Protein AF-A0A926AWC8-F1 (afdb_monomer_lite)

Structure (mmCIF, N/CA/C/O backbone):
data_AF-A0A926AWC8-F1
#
_entry.id   AF-A0A926AWC8-F1
#
loop_
_atom_site.group_PDB
_atom_site.id
_atom_site.type_symbol
_atom_site.label_atom_id
_atom_site.label_alt_id
_atom_site.label_comp_id
_atom_site.label_asym_id
_atom_site.label_entity_id
_atom_site.label_seq_id
_atom_site.pdbx_PDB_ins_code
_atom_site.Cartn_x
_atom_site.Cartn_y
_atom_site.Cartn_z
_atom_site.occupancy
_atom_site.B_iso_or_equiv
_atom_site.auth_seq_id
_atom_site.auth_comp_id
_atom_site.auth_asym_id
_atom_site.auth_atom_id
_atom_site.pdbx_PDB_model_num
ATOM 1 N N . LEU A 1 1 ? -11.199 -7.059 10.832 1.00 58.53 1 LEU A N 1
ATOM 2 C CA . LEU A 1 1 ? -10.440 -7.984 9.956 1.00 58.53 1 LEU A CA 1
ATOM 3 C C . LEU A 1 1 ? -9.872 -7.245 8.736 1.00 58.53 1 LEU A C 1
ATOM 5 O O . LEU A 1 1 ? -10.465 -6.257 8.322 1.00 58.53 1 LEU A O 1
ATOM 9 N N . ILE A 1 2 ? -8.723 -7.679 8.197 1.00 57.31 2 ILE A N 1
ATOM 10 C CA . ILE A 1 2 ? -8.182 -7.199 6.912 1.00 57.31 2 ILE A CA 1
ATOM 11 C C . ILE A 1 2 ? -8.117 -8.397 5.962 1.00 57.31 2 ILE A C 1
ATOM 13 O O . ILE A 1 2 ? -7.411 -9.362 6.254 1.00 57.31 2 ILE A O 1
ATOM 17 N N . GLU A 1 3 ? -8.837 -8.333 4.847 1.00 62.19 3 GLU A N 1
ATOM 18 C CA . GLU A 1 3 ? -8.754 -9.305 3.751 1.00 62.19 3 GLU A CA 1
ATOM 19 C C . GLU A 1 3 ? -8.107 -8.619 2.546 1.00 62.19 3 GLU A C 1
ATOM 21 O O . GLU A 1 3 ? -8.467 -7.501 2.180 1.00 62.19 3 GLU A O 1
ATOM 26 N N . VAL A 1 4 ? -7.119 -9.272 1.940 1.00 59.53 4 VAL A N 1
ATOM 27 C CA . VAL A 1 4 ? -6.382 -8.739 0.793 1.00 59.53 4 VAL A CA 1
ATOM 28 C C . VAL A 1 4 ? -6.545 -9.687 -0.386 1.00 59.53 4 VAL A C 1
ATOM 30 O O . VAL A 1 4 ? -6.314 -10.889 -0.247 1.00 59.53 4 VAL A O 1
ATOM 33 N N . ARG A 1 5 ? -6.895 -9.150 -1.560 1.00 63.94 5 ARG A N 1
ATOM 34 C CA . ARG A 1 5 ? -6.998 -9.915 -2.812 1.00 63.94 5 ARG A CA 1
ATOM 35 C C . ARG A 1 5 ? -6.012 -9.380 -3.847 1.00 63.94 5 ARG A C 1
ATOM 37 O O . ARG A 1 5 ? -5.804 -8.173 -3.954 1.00 63.94 5 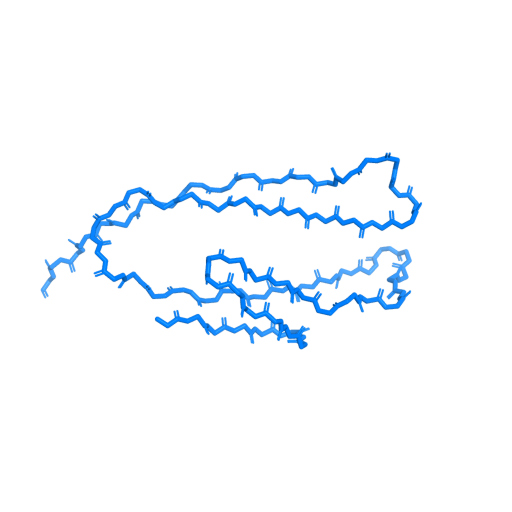ARG A O 1
ATOM 44 N N . GLY A 1 6 ? -5.406 -10.293 -4.610 1.00 61.62 6 GLY A N 1
ATOM 45 C CA . GLY A 1 6 ? -4.512 -9.950 -5.726 1.00 61.62 6 GLY A CA 1
ATOM 46 C C . GLY A 1 6 ? -3.009 -10.108 -5.468 1.00 61.62 6 GLY A C 1
ATOM 47 O O . GLY A 1 6 ? -2.219 -9.812 -6.357 1.00 61.62 6 GLY A O 1
ATOM 48 N N . GLY A 1 7 ? -2.578 -10.609 -4.305 1.00 73.81 7 GLY A N 1
ATOM 49 C CA . GLY A 1 7 ? -1.160 -10.895 -4.068 1.00 73.81 7 GLY A CA 1
ATOM 50 C C . GLY A 1 7 ? -0.851 -11.388 -2.660 1.00 73.81 7 GLY A C 1
ATOM 51 O O . GLY A 1 7 ? -1.677 -11.292 -1.752 1.00 73.81 7 GLY A O 1
ATOM 52 N N . ARG A 1 8 ? 0.362 -11.915 -2.474 1.00 85.50 8 ARG A N 1
ATOM 53 C CA . ARG A 1 8 ? 0.894 -12.201 -1.138 1.00 85.50 8 ARG A CA 1
ATOM 54 C C . ARG A 1 8 ? 1.219 -10.891 -0.430 1.00 85.50 8 ARG A C 1
ATOM 56 O O . ARG A 1 8 ? 1.666 -9.926 -1.051 1.00 85.50 8 ARG A O 1
ATOM 63 N N . TYR A 1 9 ? 0.999 -10.867 0.876 1.00 90.12 9 TYR A N 1
ATOM 64 C CA . TYR A 1 9 ? 1.249 -9.695 1.697 1.00 90.12 9 TYR A CA 1
ATOM 65 C C . TYR A 1 9 ? 1.767 -10.093 3.073 1.00 90.12 9 TYR A C 1
ATOM 67 O O . TYR A 1 9 ? 1.564 -11.209 3.552 1.00 90.12 9 TYR A O 1
ATOM 75 N N . GLN A 1 10 ? 2.428 -9.141 3.717 1.00 91.75 10 GLN A N 1
ATOM 76 C CA . GLN A 1 10 ? 2.800 -9.197 5.118 1.00 91.75 10 GLN A CA 1
ATOM 77 C C . GLN A 1 10 ? 2.101 -8.058 5.846 1.00 91.75 10 GLN A C 1
ATOM 79 O O . GLN A 1 10 ? 2.152 -6.906 5.410 1.00 91.75 10 GLN A O 1
ATOM 84 N N . GLN A 1 11 ? 1.466 -8.376 6.968 1.00 89.56 11 GLN A N 1
ATOM 85 C CA . GLN A 1 11 ? 0.883 -7.379 7.852 1.00 89.56 11 GLN A CA 1
ATOM 86 C C . GLN A 1 11 ? 1.726 -7.256 9.119 1.00 89.56 11 GLN A C 1
ATOM 88 O O . GLN A 1 11 ? 2.006 -8.244 9.796 1.00 89.56 11 GLN A O 1
ATOM 93 N N . GLN A 1 12 ? 2.099 -6.026 9.462 1.00 91.19 12 GLN A N 1
ATOM 94 C CA . GLN A 1 12 ? 2.716 -5.690 10.741 1.00 91.19 12 GLN A CA 1
ATOM 95 C C . GLN A 1 12 ? 1.969 -4.505 11.343 1.00 91.19 12 GLN A C 1
ATOM 97 O O . GLN A 1 12 ? 2.058 -3.382 10.847 1.00 91.19 12 GLN A O 1
ATOM 102 N N . LYS A 1 13 ? 1.226 -4.754 12.428 1.00 89.00 13 LYS A N 1
ATOM 103 C CA . LYS A 1 13 ? 0.351 -3.757 13.067 1.00 89.00 13 LYS A CA 1
ATOM 104 C C . LYS A 1 13 ? -0.646 -3.172 12.046 1.00 89.00 13 LYS A C 1
ATOM 106 O O . LYS A 1 13 ? -1.466 -3.908 11.500 1.00 89.00 13 LYS A O 1
ATOM 111 N N . ASN A 1 14 ? -0.551 -1.871 11.788 1.00 87.12 14 ASN A N 1
ATOM 112 C CA . ASN A 1 14 ? -1.373 -1.084 10.872 1.00 87.12 14 ASN A CA 1
ATOM 113 C C . ASN A 1 14 ? -0.745 -0.916 9.475 1.00 87.12 14 ASN A C 1
ATOM 115 O O . ASN A 1 14 ? -1.214 -0.095 8.694 1.00 87.12 14 ASN A O 1
ATOM 119 N N . VAL A 1 15 ? 0.325 -1.653 9.164 1.00 90.75 15 VAL A N 1
ATOM 120 C CA . VAL A 1 15 ? 1.008 -1.594 7.868 1.00 90.75 15 VAL A CA 1
ATOM 121 C C . VAL A 1 15 ? 0.805 -2.905 7.121 1.00 90.75 15 VAL A C 1
ATOM 123 O O . VAL A 1 15 ? 1.129 -3.978 7.633 1.00 90.75 15 VAL A O 1
ATOM 126 N N . ILE A 1 16 ? 0.313 -2.801 5.887 1.00 90.88 16 ILE A N 1
ATOM 127 C CA . ILE A 1 16 ? 0.230 -3.900 4.923 1.00 90.88 16 ILE A CA 1
ATOM 128 C C . ILE A 1 16 ? 1.315 -3.666 3.876 1.00 90.88 16 ILE A C 1
ATOM 130 O O . ILE A 1 16 ? 1.362 -2.609 3.246 1.00 90.88 16 ILE A O 1
ATOM 134 N N . ARG A 1 17 ? 2.195 -4.647 3.685 1.00 92.44 17 ARG A N 1
ATOM 135 C CA . ARG A 1 17 ? 3.207 -4.643 2.629 1.00 92.44 17 ARG A CA 1
ATOM 136 C C . ARG A 1 17 ? 2.929 -5.789 1.672 1.00 92.44 17 ARG A C 1
ATOM 138 O O . ARG A 1 17 ? 3.030 -6.950 2.054 1.00 92.44 17 ARG A O 1
ATOM 145 N N . PHE A 1 18 ? 2.606 -5.446 0.436 1.00 91.25 18 PHE A N 1
ATOM 146 C CA . PHE A 1 18 ? 2.477 -6.409 -0.648 1.00 91.25 18 PHE A CA 1
ATOM 147 C C . PHE A 1 18 ? 3.850 -6.911 -1.089 1.00 91.25 18 PHE A C 1
ATOM 149 O O . PHE A 1 18 ? 4.837 -6.168 -1.023 1.00 91.25 18 PHE A O 1
ATOM 156 N N . GLU A 1 19 ? 3.915 -8.165 -1.535 1.00 89.81 19 GLU A N 1
ATOM 157 C CA . GLU A 1 19 ? 5.091 -8.643 -2.256 1.00 89.81 19 GLU A CA 1
ATOM 158 C C . GLU A 1 19 ? 5.291 -7.806 -3.533 1.00 89.81 19 GLU A C 1
ATOM 160 O O . GLU A 1 19 ? 4.311 -7.476 -4.210 1.00 89.81 19 GLU A O 1
ATOM 165 N N . PRO A 1 20 ? 6.538 -7.429 -3.867 1.00 89.38 20 PRO A N 1
ATOM 166 C CA . PRO A 1 20 ? 6.813 -6.689 -5.090 1.00 89.38 20 PRO A CA 1
ATOM 167 C C . PRO A 1 20 ? 6.420 -7.497 -6.328 1.00 89.38 20 PRO A C 1
ATOM 169 O O . PRO A 1 20 ? 6.694 -8.694 -6.413 1.00 89.38 20 PRO A O 1
ATOM 172 N N . LEU A 1 21 ? 5.845 -6.823 -7.320 1.00 88.00 21 LEU A N 1
ATOM 173 C CA . LEU A 1 21 ? 5.724 -7.384 -8.661 1.00 88.00 21 LEU A CA 1
ATOM 174 C C . LEU A 1 21 ? 7.088 -7.290 -9.346 1.00 88.00 21 LEU A C 1
ATOM 176 O O . LEU A 1 21 ? 7.707 -6.228 -9.326 1.00 88.00 21 LEU A O 1
ATOM 180 N N . ALA A 1 22 ? 7.555 -8.393 -9.935 1.00 87.12 22 ALA A N 1
ATOM 181 C CA . ALA A 1 22 ? 8.855 -8.429 -10.608 1.00 87.12 22 ALA A CA 1
ATOM 182 C C . ALA A 1 22 ? 8.899 -7.496 -11.828 1.00 87.12 22 ALA A C 1
ATOM 184 O O . ALA A 1 22 ? 9.897 -6.823 -12.062 1.00 87.12 22 ALA A O 1
ATOM 185 N N . GLU A 1 23 ? 7.802 -7.442 -12.581 1.00 87.50 23 GLU A N 1
ATOM 186 C CA . GLU A 1 23 ? 7.651 -6.596 -13.756 1.00 87.50 23 GLU A CA 1
ATOM 187 C C . GLU A 1 23 ? 6.175 -6.218 -13.926 1.00 87.50 23 GLU A C 1
ATOM 189 O O . GLU A 1 23 ? 5.277 -6.968 -13.538 1.00 87.50 23 GLU A O 1
ATOM 194 N N . LEU A 1 24 ? 5.934 -5.045 -14.506 1.00 86.94 24 LEU A N 1
ATOM 195 C CA . LEU A 1 24 ? 4.629 -4.623 -14.995 1.00 86.94 24 LEU A CA 1
ATOM 196 C C . LEU A 1 24 ? 4.841 -4.051 -16.397 1.00 86.94 24 LEU A C 1
ATOM 198 O O . LEU A 1 24 ? 5.566 -3.065 -16.551 1.00 86.94 24 LEU A O 1
ATOM 202 N N . ALA A 1 25 ? 4.255 -4.685 -17.413 1.00 88.12 25 ALA A N 1
ATOM 203 C CA . ALA A 1 25 ? 4.457 -4.260 -18.791 1.00 88.12 25 ALA A CA 1
ATOM 204 C C . ALA A 1 25 ? 3.841 -2.867 -19.037 1.00 88.12 25 ALA A C 1
ATOM 206 O O . ALA A 1 25 ? 2.919 -2.446 -18.327 1.00 88.12 25 ALA A O 1
ATOM 207 N N . PRO A 1 26 ? 4.316 -2.114 -20.047 1.00 87.06 26 PRO A N 1
ATOM 208 C CA . PRO A 1 26 ? 3.738 -0.816 -20.360 1.00 87.06 26 PRO A CA 1
ATOM 209 C C . PRO A 1 26 ? 2.231 -0.925 -20.611 1.00 87.06 26 PRO A C 1
ATOM 211 O O . PRO A 1 26 ? 1.801 -1.689 -21.470 1.00 87.06 26 PRO A O 1
ATOM 214 N N . ARG A 1 27 ? 1.452 -0.071 -19.931 1.00 88.69 27 ARG A N 1
ATOM 215 C CA . ARG A 1 27 ? -0.024 0.021 -19.996 1.00 88.69 27 ARG A CA 1
ATOM 216 C C . ARG A 1 27 ? -0.785 -1.077 -19.244 1.00 88.69 27 ARG A C 1
ATOM 218 O O . ARG A 1 27 ? -2.006 -0.956 -19.150 1.00 88.69 27 ARG A O 1
ATOM 225 N N . ASP A 1 28 ? -0.102 -2.065 -18.674 1.00 88.62 28 ASP A N 1
ATOM 226 C CA . ASP A 1 28 ? -0.737 -3.015 -17.765 1.00 88.62 28 ASP A CA 1
ATOM 227 C C . ASP A 1 28 ? -1.081 -2.349 -16.430 1.00 88.62 28 ASP A C 1
ATOM 229 O O . ASP A 1 28 ? -0.479 -1.353 -16.014 1.00 88.62 28 ASP A O 1
ATOM 233 N N . VAL A 1 29 ? -2.075 -2.917 -15.748 1.00 87.12 29 VAL A N 1
ATOM 234 C CA . VAL A 1 29 ? -2.568 -2.421 -14.464 1.00 87.12 29 VAL A CA 1
ATOM 235 C C . VAL A 1 29 ? -2.432 -3.516 -13.419 1.00 87.12 29 VAL A C 1
ATOM 237 O O . VAL A 1 29 ? -2.997 -4.598 -13.558 1.00 87.12 29 VAL A O 1
ATOM 240 N N . ALA A 1 30 ? -1.728 -3.201 -12.336 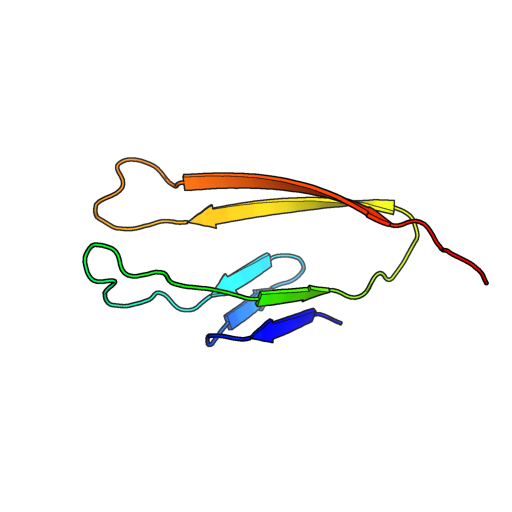1.00 84.94 30 ALA A N 1
ATOM 241 C CA . ALA A 1 30 ? -1.761 -3.991 -11.117 1.00 84.94 30 ALA A CA 1
ATOM 242 C C . ALA A 1 30 ? -2.893 -3.487 -10.214 1.00 84.94 30 ALA A C 1
ATOM 244 O O . ALA A 1 30 ? -2.888 -2.325 -9.800 1.00 84.94 30 ALA A O 1
ATOM 245 N N . ALA A 1 31 ? -3.857 -4.354 -9.911 1.00 86.12 31 ALA A N 1
ATOM 246 C CA . ALA A 1 31 ? -4.961 -4.055 -9.007 1.00 86.12 31 ALA A CA 1
ATOM 247 C C . ALA A 1 31 ? -4.791 -4.827 -7.695 1.00 86.12 31 ALA A C 1
ATOM 249 O O . ALA A 1 31 ? -4.619 -6.045 -7.700 1.00 86.12 31 ALA A O 1
ATOM 250 N N . PHE A 1 32 ? -4.870 -4.106 -6.578 1.00 84.31 32 PHE A N 1
ATOM 251 C CA . PHE A 1 32 ? -4.833 -4.668 -5.233 1.00 84.31 32 PHE A CA 1
ATOM 252 C C . PHE A 1 32 ? -6.105 -4.252 -4.504 1.00 84.31 32 PHE A C 1
ATOM 254 O O . PHE A 1 32 ? -6.445 -3.068 -4.489 1.00 84.31 32 PHE A O 1
ATOM 261 N N . GLU A 1 33 ? -6.793 -5.212 -3.897 1.00 85.00 33 GLU A N 1
ATOM 262 C CA . GL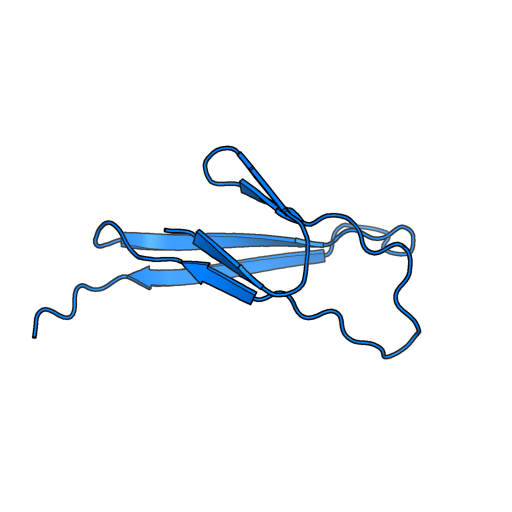U A 1 33 ? -7.993 -4.950 -3.105 1.00 85.00 33 GLU A CA 1
ATOM 263 C C . GLU A 1 33 ? -7.669 -5.157 -1.626 1.00 85.00 33 GLU A C 1
ATOM 265 O O . GLU A 1 33 ? -7.139 -6.202 -1.240 1.00 85.00 33 GLU A O 1
ATOM 270 N N . VAL A 1 34 ? -7.974 -4.148 -0.808 1.00 83.81 34 VAL A N 1
ATOM 271 C CA . VAL A 1 34 ? -7.854 -4.206 0.652 1.00 83.81 34 VAL A CA 1
ATOM 272 C C . VAL A 1 34 ? -9.242 -3.999 1.235 1.00 83.81 34 VAL A C 1
ATOM 274 O O . VAL A 1 34 ? -9.788 -2.900 1.177 1.00 83.81 34 VAL A O 1
ATOM 277 N N . VAL A 1 35 ? -9.800 -5.058 1.808 1.00 83.56 35 VAL A N 1
ATOM 278 C CA . VAL A 1 35 ? -11.065 -5.022 2.536 1.00 83.56 35 VAL A CA 1
ATOM 279 C C . VAL A 1 35 ? -10.744 -4.870 4.013 1.00 83.56 35 VAL A C 1
ATOM 281 O O . VAL A 1 35 ? -9.991 -5.662 4.581 1.00 83.56 35 VAL A O 1
ATOM 284 N N . MET A 1 36 ? -11.306 -3.841 4.638 1.00 81.06 36 MET A N 1
ATOM 285 C CA . MET A 1 36 ? -11.115 -3.556 6.056 1.00 81.06 36 MET A CA 1
ATOM 286 C C . MET A 1 36 ? -12.463 -3.522 6.754 1.00 81.06 36 MET A C 1
ATOM 288 O O . MET A 1 36 ? -13.427 -2.955 6.248 1.00 81.06 36 MET A O 1
ATOM 292 N N . GLU A 1 37 ? -12.501 -4.095 7.944 1.00 83.81 37 GLU A N 1
ATOM 293 C CA . GLU A 1 37 ? -13.650 -4.025 8.834 1.00 83.81 37 GLU A CA 1
ATOM 294 C C . GLU A 1 37 ? -13.393 -2.985 9.924 1.00 83.81 37 GLU A C 1
ATOM 296 O O . GLU A 1 37 ? -12.356 -3.009 10.599 1.00 83.81 37 GLU A O 1
ATOM 301 N N . ALA A 1 38 ? -14.353 -2.082 10.090 1.00 83.44 38 ALA A N 1
ATOM 302 C CA . ALA A 1 38 ? -14.349 -1.093 11.150 1.00 83.44 38 ALA A CA 1
ATOM 303 C C . ALA A 1 38 ? -14.509 -1.751 12.527 1.00 83.44 38 ALA A C 1
ATOM 305 O O . ALA A 1 38 ? -15.384 -2.586 12.724 1.00 83.44 38 ALA A O 1
ATOM 306 N N . VAL A 1 39 ? -13.688 -1.333 13.493 1.00 83.12 39 VAL A N 1
ATOM 307 C CA . VAL A 1 39 ? -13.776 -1.802 14.891 1.00 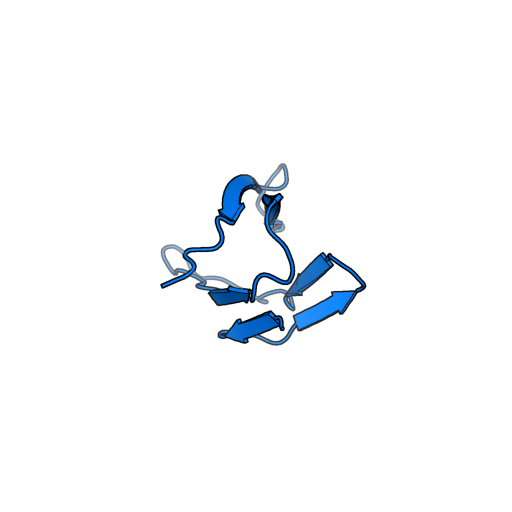83.12 39 VAL A CA 1
ATOM 308 C C . VAL A 1 39 ? -14.360 -0.754 15.841 1.00 83.12 39 VAL A C 1
ATOM 310 O O . VAL A 1 39 ? -14.737 -1.087 16.960 1.00 83.12 39 VAL A O 1
ATOM 313 N N . ALA A 1 40 ? -14.405 0.509 15.414 1.00 82.31 40 ALA A N 1
ATOM 314 C CA . ALA A 1 40 ? -14.943 1.634 16.166 1.00 82.31 40 ALA A CA 1
ATOM 315 C C . ALA A 1 40 ? -15.296 2.785 15.213 1.00 82.31 40 ALA A C 1
ATOM 317 O O . ALA A 1 40 ? -14.724 2.885 14.125 1.00 82.31 40 ALA A O 1
ATOM 318 N N . GLU A 1 41 ? -16.194 3.664 15.655 1.00 85.62 41 GLU A N 1
ATOM 319 C CA . GLU A 1 41 ? -16.486 4.933 14.982 1.00 85.62 41 GLU A CA 1
ATOM 320 C C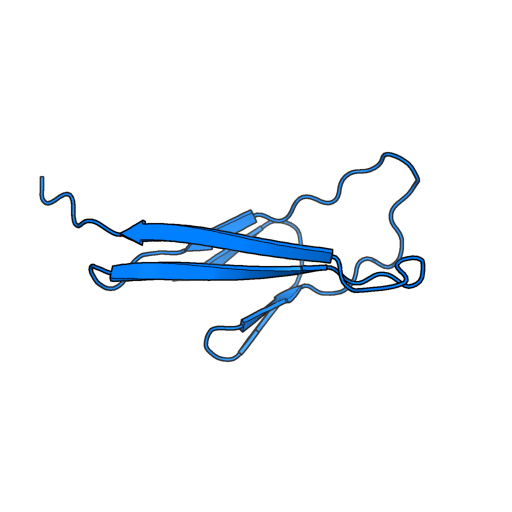 . GLU A 1 41 ? -15.266 5.855 15.050 1.00 85.62 41 GLU A C 1
ATOM 322 O O . GLU A 1 41 ? -14.772 6.166 16.138 1.00 85.62 41 GLU A O 1
ATOM 327 N N . ALA A 1 42 ? -14.760 6.267 13.888 1.00 84.50 42 ALA A N 1
ATOM 328 C CA . ALA A 1 42 ? -13.607 7.153 13.771 1.00 84.50 42 ALA A CA 1
ATOM 329 C C . ALA A 1 42 ? -13.416 7.648 12.330 1.00 84.50 42 ALA A C 1
ATOM 331 O O . ALA A 1 42 ? -13.856 7.019 11.367 1.00 84.50 42 ALA A O 1
ATOM 332 N N . ASP A 1 43 ? -12.650 8.727 12.174 1.00 80.88 43 ASP A N 1
ATOM 333 C CA . ASP A 1 43 ? -12.023 9.043 10.893 1.00 80.88 43 ASP A CA 1
ATOM 334 C C . ASP A 1 43 ? -10.793 8.145 10.703 1.00 80.88 43 ASP A C 1
ATOM 336 O O . ASP A 1 43 ? -9.798 8.245 11.430 1.00 80.88 43 ASP A O 1
ATOM 340 N N . ALA A 1 44 ? -10.847 7.256 9.715 1.00 86.56 44 ALA A N 1
ATOM 341 C CA . ALA A 1 44 ? -9.717 6.433 9.322 1.00 86.56 44 ALA A CA 1
ATOM 342 C C . ALA A 1 44 ? -8.915 7.132 8.220 1.00 86.56 44 ALA A C 1
ATOM 344 O O . ALA A 1 44 ? -9.462 7.614 7.229 1.00 86.56 44 ALA A O 1
ATOM 345 N N . LYS A 1 45 ? -7.590 7.145 8.372 1.00 90.81 45 LYS A N 1
ATOM 346 C CA . LYS A 1 45 ? -6.659 7.653 7.362 1.00 90.81 45 LYS A CA 1
ATOM 347 C C . LYS A 1 45 ? -5.808 6.511 6.826 1.00 90.81 45 LYS A C 1
ATOM 349 O O . LYS A 1 45 ? -5.165 5.798 7.595 1.00 90.81 45 LYS A O 1
ATOM 354 N N . MET A 1 46 ? -5.769 6.376 5.508 1.00 90.31 46 MET A N 1
ATOM 355 C CA . MET A 1 46 ? -4.932 5.421 4.796 1.00 90.31 46 MET A CA 1
ATOM 356 C C . MET A 1 46 ? -3.871 6.163 4.000 1.00 90.31 46 MET A C 1
ATOM 358 O O . MET A 1 46 ? -4.186 7.026 3.185 1.00 90.31 46 MET A O 1
ATOM 362 N N . ASP A 1 47 ? -2.614 5.785 4.194 1.00 94.12 47 ASP A N 1
ATOM 363 C CA . ASP A 1 47 ? -1.505 6.280 3.389 1.00 94.12 47 ASP A CA 1
ATOM 364 C C . ASP A 1 47 ? -1.001 5.147 2.486 1.00 94.12 47 ASP A C 1
ATOM 366 O O . ASP A 1 47 ? -0.491 4.127 2.951 1.00 94.12 47 ASP A O 1
ATOM 370 N N . LEU A 1 48 ? -1.160 5.327 1.177 1.00 93.00 48 LEU A N 1
ATOM 371 C CA . LEU A 1 48 ? -0.692 4.421 0.139 1.00 93.00 48 LEU A CA 1
ATOM 372 C C . LEU A 1 48 ? 0.638 4.932 -0.408 1.00 93.00 48 LEU A C 1
ATOM 374 O O . LEU A 1 48 ? 0.784 6.113 -0.737 1.00 93.00 48 LEU A O 1
ATOM 378 N N . GLN A 1 49 ? 1.601 4.026 -0.548 1.00 95.06 49 GLN A N 1
ATOM 379 C CA . GLN A 1 49 ? 2.889 4.312 -1.165 1.00 95.06 49 GLN A CA 1
ATOM 380 C C . GLN A 1 49 ? 3.255 3.211 -2.160 1.00 95.06 49 GLN A C 1
ATOM 382 O O . GLN A 1 49 ? 3.252 2.034 -1.809 1.00 95.06 49 GLN A O 1
ATOM 387 N N . ILE A 1 50 ? 3.628 3.609 -3.375 1.00 92.31 50 ILE A N 1
ATOM 388 C CA . ILE A 1 50 ? 4.115 2.724 -4.436 1.00 92.31 50 ILE A CA 1
ATOM 389 C C . ILE A 1 50 ? 5.544 3.134 -4.795 1.00 92.31 50 ILE A C 1
ATOM 391 O O . ILE A 1 50 ? 5.859 4.319 -4.921 1.00 92.31 50 ILE A O 1
ATOM 395 N N . THR A 1 51 ? 6.416 2.144 -4.954 1.00 93.75 51 THR A N 1
ATOM 396 C CA . THR A 1 51 ? 7.816 2.317 -5.353 1.00 93.75 51 THR A CA 1
ATOM 397 C C . THR A 1 51 ? 8.125 1.399 -6.522 1.00 93.75 51 THR A C 1
ATOM 399 O O . THR A 1 51 ? 7.682 0.254 -6.524 1.00 93.75 51 THR A O 1
ATOM 402 N N . ALA A 1 52 ? 8.910 1.886 -7.474 1.00 91.50 52 ALA A N 1
ATOM 403 C CA . ALA A 1 52 ? 9.452 1.104 -8.577 1.00 91.50 52 ALA A CA 1
ATOM 404 C C . ALA A 1 52 ? 10.781 1.731 -9.010 1.00 91.50 52 ALA A C 1
ATOM 406 O O . ALA A 1 52 ? 10.968 2.934 -8.828 1.00 91.50 52 ALA A O 1
ATOM 407 N N . ASP A 1 53 ? 11.674 0.945 -9.606 1.00 90.94 53 ASP A N 1
ATOM 408 C CA . ASP A 1 53 ? 13.040 1.385 -9.935 1.00 90.94 53 ASP A CA 1
ATOM 409 C C . ASP A 1 53 ? 13.082 2.564 -10.918 1.00 90.94 53 ASP A C 1
ATOM 411 O O . ASP A 1 53 ? 13.982 3.399 -10.871 1.00 90.94 53 ASP A O 1
ATOM 415 N N . HIS A 1 54 ? 12.080 2.667 -11.792 1.00 87.88 54 HIS A N 1
ATOM 416 C CA . HIS A 1 54 ? 11.958 3.755 -12.764 1.00 87.88 54 HIS A CA 1
ATOM 417 C C . HIS A 1 54 ? 11.318 5.029 -12.183 1.00 87.88 54 HIS A C 1
ATOM 419 O O . HIS A 1 54 ? 11.268 6.057 -12.861 1.00 87.88 54 HIS A O 1
ATOM 425 N N . LEU A 1 55 ? 10.806 4.990 -10.946 1.00 89.81 55 LEU A N 1
ATOM 426 C CA . LEU A 1 55 ? 10.247 6.159 -10.273 1.00 89.81 55 LEU A CA 1
ATOM 427 C C . LEU A 1 55 ? 11.344 6.879 -9.487 1.00 89.81 55 LEU A C 1
ATOM 429 O O . LEU A 1 55 ? 11.924 6.339 -8.551 1.00 89.81 55 LEU A O 1
ATOM 433 N N . THR A 1 56 ? 11.573 8.152 -9.803 1.00 93.00 56 THR A N 1
ATOM 434 C CA . THR A 1 56 ? 12.560 8.987 -9.091 1.00 93.00 56 THR A CA 1
ATOM 435 C C . THR A 1 56 ? 12.187 9.249 -7.630 1.00 93.00 56 THR A C 1
ATOM 437 O O . THR A 1 56 ? 13.052 9.569 -6.814 1.00 93.00 56 THR A O 1
ATOM 440 N N . LYS A 1 57 ? 10.897 9.137 -7.288 1.00 93.75 57 LYS A N 1
ATOM 441 C CA . LYS A 1 57 ? 10.352 9.247 -5.931 1.00 93.75 57 LYS A CA 1
ATOM 442 C C . LYS A 1 57 ? 9.166 8.291 -5.769 1.00 93.75 57 LYS A C 1
ATOM 444 O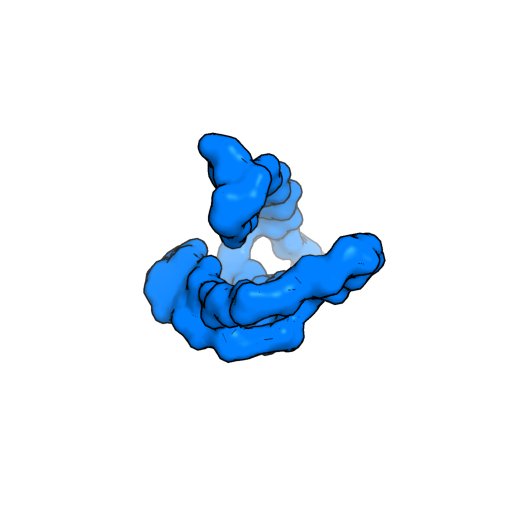 O . LYS A 1 57 ? 8.470 8.041 -6.752 1.00 93.75 57 LYS A O 1
ATOM 449 N N . PRO A 1 58 ? 8.876 7.815 -4.544 1.00 94.50 58 PRO A N 1
ATOM 450 C CA . PRO A 1 58 ? 7.681 7.021 -4.293 1.00 94.50 58 PRO A CA 1
ATOM 451 C C . PRO A 1 58 ? 6.409 7.782 -4.676 1.00 94.50 58 PRO A C 1
ATOM 453 O O . PRO A 1 58 ? 6.230 8.936 -4.274 1.00 94.50 58 PRO A O 1
ATOM 456 N N . ALA A 1 59 ? 5.507 7.124 -5.398 1.00 92.62 59 ALA A N 1
ATOM 457 C CA . ALA A 1 59 ? 4.160 7.634 -5.602 1.00 92.62 59 ALA A CA 1
ATOM 458 C C . ALA A 1 59 ? 3.381 7.481 -4.293 1.00 92.62 59 ALA A C 1
ATOM 460 O O . ALA A 1 59 ? 3.438 6.431 -3.651 1.00 92.62 59 ALA A O 1
ATOM 461 N N . ARG A 1 60 ? 2.684 8.537 -3.872 1.00 95.44 60 ARG A N 1
ATOM 462 C CA . ARG A 1 60 ? 1.945 8.566 -2.608 1.00 95.44 60 ARG A CA 1
ATOM 463 C C . ARG A 1 60 ? 0.522 9.026 -2.832 1.00 95.44 60 ARG A C 1
ATOM 465 O O . ARG A 1 60 ? 0.285 9.933 -3.627 1.00 95.44 60 ARG A O 1
ATOM 472 N N . ARG A 1 61 ? -0.400 8.426 -2.092 1.00 93.44 61 ARG A N 1
ATOM 473 C CA . ARG A 1 61 ? -1.803 8.819 -2.067 1.00 93.44 61 ARG A CA 1
ATOM 474 C C . ARG A 1 61 ? -2.343 8.642 -0.660 1.00 93.44 61 ARG A C 1
ATOM 476 O O . ARG A 1 61 ? -2.087 7.623 -0.034 1.00 93.44 61 ARG A O 1
ATOM 483 N N . THR A 1 62 ? -3.071 9.634 -0.182 1.00 93.94 62 THR A N 1
ATOM 484 C CA . THR A 1 62 ? -3.752 9.569 1.105 1.00 93.94 62 THR A CA 1
ATOM 485 C C . THR A 1 62 ? -5.242 9.507 0.844 1.00 93.94 62 THR A C 1
ATOM 487 O O . THR A 1 62 ? -5.759 10.322 0.085 1.00 93.94 62 THR A O 1
ATOM 490 N N . GLU A 1 63 ? -5.912 8.570 1.496 1.00 89.62 63 GLU A N 1
ATOM 491 C CA . GLU A 1 63 ? -7.363 8.449 1.495 1.00 89.62 63 GLU A CA 1
ATOM 492 C C . GLU A 1 63 ? -7.874 8.594 2.926 1.00 89.62 63 GLU A C 1
ATOM 494 O O . GLU A 1 63 ? -7.293 8.043 3.864 1.00 89.62 63 GLU A O 1
ATOM 499 N N . THR A 1 64 ? -8.959 9.342 3.090 1.00 88.75 64 THR A N 1
ATOM 500 C CA . THR A 1 64 ? -9.645 9.487 4.375 1.00 88.75 64 THR A CA 1
ATOM 501 C C . THR A 1 64 ? -11.027 8.876 4.241 1.00 88.75 64 THR A C 1
ATOM 503 O O . THR A 1 64 ? -11.778 9.232 3.336 1.00 88.75 64 THR A O 1
ATOM 506 N N . VAL A 1 65 ? -11.358 7.961 5.145 1.00 87.00 65 VAL A N 1
ATOM 507 C CA . VAL A 1 65 ? -12.640 7.263 5.185 1.00 87.00 65 VAL A CA 1
ATOM 508 C C . VAL A 1 65 ? -13.296 7.564 6.521 1.00 87.00 65 VAL A C 1
ATOM 510 O O . VAL A 1 65 ? -12.722 7.286 7.573 1.00 87.00 65 VAL A O 1
ATOM 513 N N . GLN A 1 66 ? -14.500 8.126 6.483 1.00 84.06 66 GLN A N 1
ATOM 514 C CA . GLN A 1 66 ? -15.295 8.315 7.691 1.00 84.06 66 GLN A CA 1
ATOM 515 C C . GLN A 1 66 ? -16.011 7.012 8.028 1.00 84.06 66 GLN A C 1
ATOM 517 O O . GLN A 1 66 ? -16.759 6.482 7.205 1.00 84.06 66 GLN A O 1
ATOM 522 N N . ILE A 1 67 ? -15.779 6.497 9.231 1.00 83.88 67 ILE A N 1
ATOM 523 C CA . ILE A 1 67 ? -16.476 5.326 9.753 1.00 83.88 67 ILE A CA 1
ATOM 524 C C . ILE A 1 67 ? -17.578 5.833 10.678 1.00 83.88 67 ILE A C 1
ATOM 526 O O . ILE A 1 67 ? -17.332 6.128 11.848 1.00 83.88 67 ILE A O 1
ATOM 530 N N . ALA A 1 68 ? -18.791 5.934 10.144 1.00 79.06 68 ALA A N 1
ATOM 531 C CA . ALA A 1 68 ? -19.993 6.149 10.938 1.00 79.06 68 ALA A CA 1
ATOM 532 C C . ALA A 1 68 ? -20.632 4.791 11.261 1.00 79.06 68 ALA A C 1
ATOM 534 O O . ALA A 1 68 ? -20.761 3.948 10.371 1.00 79.06 68 ALA A O 1
ATOM 535 N N . ASN A 1 69 ? -21.065 4.577 12.506 1.00 57.44 69 ASN A N 1
ATOM 536 C CA . ASN A 1 69 ? -21.990 3.484 12.791 1.00 57.44 69 ASN A CA 1
ATOM 537 C C . ASN A 1 69 ? -23.338 3.859 12.180 1.00 57.44 69 ASN A C 1
ATOM 539 O O . ASN A 1 69 ? -24.102 4.630 12.761 1.00 57.44 69 ASN A O 1
ATOM 543 N N . GLU A 1 70 ? -23.676 3.286 11.031 1.00 54.31 70 GLU A N 1
ATOM 544 C CA . GLU A 1 70 ? -25.089 3.133 10.708 1.00 54.31 70 GLU A CA 1
ATOM 545 C C . GLU A 1 70 ? -25.650 2.023 11.601 1.00 54.31 70 GLU A C 1
ATOM 547 O O . GLU A 1 70 ? -25.676 0.848 11.244 1.00 54.31 70 GLU A O 1
ATOM 552 N N . VAL A 1 71 ? -26.082 2.408 12.805 1.00 47.00 71 VAL A N 1
ATOM 553 C CA . VAL A 1 71 ? -27.029 1.607 13.580 1.00 47.00 71 VAL A CA 1
ATOM 554 C C . VAL A 1 71 ? -28.355 1.657 12.818 1.00 47.00 71 VAL A C 1
ATOM 556 O O . VAL A 1 71 ? -29.052 2.674 12.845 1.00 47.00 71 VAL A O 1
ATOM 559 N N . ARG A 1 72 ? -28.682 0.583 12.100 1.00 38.62 72 ARG A N 1
ATOM 560 C CA . ARG A 1 72 ? -30.056 0.270 11.693 1.00 38.62 72 ARG A CA 1
ATOM 561 C C . ARG A 1 72 ? -30.575 -0.902 12.501 1.00 38.62 72 ARG A C 1
ATOM 563 O O . ARG A 1 72 ? -29.812 -1.878 12.663 1.00 38.62 72 ARG A O 1
#

Sequence (72 aa):
LIEVRGGRYQQQKNVIRFEPLAELAPRDVAAFEVVMEAVAEADAKMDLQITADHLTKPARRTETVQIANEVR

Secondary structure (DSSP, 8-state):
-EEEESS-EEEETTEEEEPPPS---TT-----EEEE--SSSEEEEEEEEE--TT-SS-EEEEEEEEE-----

Foldseek 3Di:
DKDKPQADWDDDPPDIGGDDDPDADPPRDRDMDIDDDDPDFDWDKDKDWADDPPDPDIDIDIDIDGDDPPPD

Radius of gyration: 14.92 Å; chains: 1; bounding box: 43×22×36 Å

pLDDT: mean 83.75, std 12.13, range [38.62, 95.44]